Protein AF-A0A397SI50-F1 (afdb_monomer)

Solvent-accessible surface area (backbone atoms only — not comparable to full-atom values): 7497 Å² total; per-residue (Å²): 132,82,80,72,76,71,77,53,70,64,64,63,45,50,71,42,49,53,59,37,52,50,27,50,50,52,45,50,54,47,62,74,72,50,62,75,74,54,70,75,46,88,71,49,89,64,58,69,67,50,49,50,27,61,54,50,39,34,55,36,51,42,56,61,57,60,76,48,81,67,85,43,73,67,57,48,50,53,47,52,50,31,51,51,52,47,58,42,48,64,63,66,47,58,88,76,60,58,69,67,62,52,52,54,50,52,52,48,37,60,57,52,45,50,50,51,54,50,52,47,67,78,55,37,74,87,85,107

pLDDT: mean 86.87, std 14.13, range [35.97, 97.06]

Nearest PDB structures (foldseek):
  2huj-assembly1_A  TM=2.949E-01  e=3.094E+00  Listeria innocua

Structure (mmCIF, N/CA/C/O backbone):
data_AF-A0A397SI50-F1
#
_entry.id   AF-A0A397SI50-F1
#
loop_
_atom_site.group_PDB
_atom_site.id
_atom_site.type_symbol
_atom_site.label_atom_id
_atom_site.label_alt_id
_atom_site.label_comp_id
_atom_site.label_asym_id
_atom_site.label_entity_id
_atom_site.label_seq_id
_atom_site.pdbx_PDB_ins_code
_atom_site.Cartn_x
_atom_site.Cartn_y
_atom_site.Cartn_z
_atom_site.occupancy
_atom_site.B_iso_or_equiv
_atom_site.auth_seq_id
_atom_site.auth_comp_id
_atom_site.auth_asym_id
_atom_site.auth_atom_id
_atom_site.pdbx_PDB_model_num
ATOM 1 N N . MET A 1 1 ? -26.753 27.474 18.196 1.00 35.97 1 MET A N 1
ATOM 2 C CA . MET A 1 1 ? -25.624 26.584 17.843 1.00 35.97 1 MET A CA 1
ATOM 3 C C . MET A 1 1 ? -26.020 25.803 16.604 1.00 35.97 1 MET A C 1
ATOM 5 O O . MET A 1 1 ? -26.981 25.051 16.677 1.00 35.97 1 MET A O 1
ATOM 9 N N . SER A 1 2 ? -25.380 26.041 15.455 1.00 36.41 2 SER A N 1
ATOM 10 C CA . SER A 1 2 ? -25.684 25.277 14.241 1.00 36.41 2 SER A CA 1
ATOM 11 C C . SER A 1 2 ? -25.198 23.842 14.420 1.00 36.41 2 SER A C 1
ATOM 13 O O . SER A 1 2 ? -24.013 23.626 14.679 1.00 36.41 2 SER A O 1
ATOM 15 N N . PHE A 1 3 ? -26.092 22.870 14.257 1.00 43.50 3 PHE A N 1
ATOM 16 C CA . PHE A 1 3 ? -25.703 21.486 14.025 1.00 43.50 3 PHE A CA 1
ATOM 17 C C . PHE A 1 3 ? -24.918 21.448 12.713 1.00 43.50 3 PHE A C 1
ATOM 19 O O . PHE A 1 3 ? -25.501 21.409 11.633 1.00 43.50 3 PHE A O 1
ATOM 26 N N . ALA A 1 4 ? -23.590 21.529 12.796 1.00 45.69 4 ALA A N 1
ATOM 27 C CA . ALA A 1 4 ? -22.737 21.197 11.671 1.00 45.69 4 ALA A CA 1
ATOM 28 C C . ALA A 1 4 ? -23.063 19.744 11.313 1.00 45.69 4 ALA A C 1
ATOM 30 O O . ALA A 1 4 ? -22.803 18.836 12.105 1.00 45.69 4 ALA A O 1
ATOM 31 N N . SER A 1 5 ? -23.715 19.544 10.168 1.00 48.25 5 SER A N 1
ATOM 32 C CA . SER A 1 5 ? -24.061 18.233 9.638 1.00 48.25 5 SER A CA 1
ATOM 33 C C . SER A 1 5 ? -22.797 17.382 9.629 1.00 48.25 5 SER A C 1
ATOM 35 O O . SER A 1 5 ? -21.870 17.660 8.863 1.00 48.25 5 SER A O 1
ATOM 37 N N . GLN A 1 6 ? -22.723 16.383 10.512 1.00 51.94 6 GLN A N 1
ATOM 38 C CA . GLN A 1 6 ? -21.657 15.393 10.461 1.00 51.94 6 GLN A CA 1
ATOM 39 C C . GLN A 1 6 ? -21.632 14.846 9.029 1.00 51.94 6 GLN A C 1
ATOM 41 O O . GLN A 1 6 ? -22.667 14.360 8.565 1.00 51.94 6 GLN A O 1
ATOM 46 N N . PRO A 1 7 ? -20.501 14.943 8.302 1.00 52.31 7 PRO A N 1
ATOM 47 C CA . PRO A 1 7 ? -20.394 14.317 6.996 1.00 52.31 7 PRO A CA 1
ATOM 48 C C . PRO A 1 7 ? -20.745 12.849 7.195 1.00 52.31 7 PRO A C 1
ATOM 50 O O . PRO A 1 7 ? -20.142 12.196 8.056 1.00 52.31 7 PRO A O 1
ATOM 53 N N . SER A 1 8 ? -21.750 12.359 6.468 1.00 57.09 8 SER A N 1
ATOM 54 C CA . SER A 1 8 ? -22.195 10.983 6.629 1.00 57.09 8 SER A CA 1
ATOM 55 C C . SER A 1 8 ? -20.983 10.069 6.452 1.00 57.09 8 SER A C 1
ATOM 57 O O . SER A 1 8 ? -20.171 10.252 5.546 1.00 57.09 8 SER A O 1
ATOM 59 N N . ILE A 1 9 ? -20.821 9.085 7.336 1.00 56.72 9 ILE A N 1
ATOM 60 C CA . ILE A 1 9 ? -19.731 8.093 7.271 1.00 56.72 9 ILE A CA 1
ATOM 61 C C . ILE A 1 9 ? -19.608 7.507 5.845 1.00 56.72 9 ILE A C 1
ATOM 63 O O . ILE A 1 9 ? -18.512 7.219 5.371 1.00 56.72 9 ILE A O 1
ATOM 67 N N . PHE A 1 10 ? -20.731 7.458 5.122 1.00 52.12 10 PHE A N 1
ATOM 68 C CA . PHE A 1 10 ? -20.846 7.131 3.704 1.00 52.12 10 PHE A CA 1
ATOM 69 C C . PHE A 1 10 ? -20.009 8.001 2.751 1.00 52.12 10 PHE A C 1
ATOM 71 O O . PHE A 1 10 ? -19.303 7.454 1.906 1.00 52.12 10 PHE A O 1
ATOM 78 N N . THR A 1 11 ? -20.033 9.334 2.866 1.00 58.41 11 THR A N 1
ATOM 79 C CA . THR A 1 11 ? -19.253 10.205 1.961 1.00 58.41 11 THR A CA 1
ATOM 80 C C . THR A 1 11 ? -17.750 10.070 2.203 1.00 58.41 11 THR A C 1
ATOM 82 O O . THR A 1 11 ? -16.979 10.015 1.246 1.00 58.41 11 THR A O 1
ATOM 85 N N . LYS A 1 12 ? -17.325 9.923 3.466 1.00 60.00 12 LYS A N 1
ATOM 86 C CA . LYS A 1 12 ? -15.919 9.642 3.814 1.00 60.00 12 LYS A CA 1
ATOM 87 C C . LYS A 1 12 ? -15.461 8.268 3.319 1.00 60.00 12 LYS A C 1
ATOM 89 O O . LYS A 1 12 ? -14.331 8.140 2.855 1.00 60.00 12 LYS A O 1
ATOM 94 N N . SER A 1 13 ? -16.342 7.269 3.378 1.00 63.06 13 SER A N 1
ATOM 95 C CA . SER A 1 13 ? -16.062 5.919 2.886 1.00 63.06 13 SER A CA 1
ATOM 96 C C . SER A 1 13 ? -15.839 5.892 1.377 1.00 63.06 13 SER A C 1
ATOM 98 O O . SER A 1 13 ? -14.842 5.339 0.923 1.00 63.06 13 SER A O 1
ATOM 100 N N . ASN A 1 14 ? -16.690 6.567 0.597 1.00 73.81 14 ASN A N 1
ATOM 101 C CA . ASN A 1 14 ? -16.574 6.585 -0.866 1.00 73.81 14 ASN A CA 1
ATOM 102 C C . ASN A 1 14 ? -15.251 7.198 -1.351 1.00 73.81 14 ASN A C 1
ATOM 104 O O . ASN A 1 14 ? -14.655 6.686 -2.299 1.00 73.81 14 ASN A O 1
ATOM 108 N N . LEU A 1 15 ? -14.751 8.235 -0.668 1.00 84.25 15 LEU A N 1
ATOM 109 C CA . LEU A 1 15 ? -13.473 8.878 -0.999 1.00 84.25 15 LEU A CA 1
ATOM 110 C C . LEU A 1 15 ? -12.260 7.953 -0.849 1.00 84.25 15 LEU A C 1
ATOM 112 O O . LEU A 1 15 ? -11.248 8.190 -1.497 1.00 84.25 15 LEU A O 1
ATOM 116 N N . VAL A 1 16 ? -12.347 6.913 -0.017 1.00 88.38 16 VAL A N 1
ATOM 117 C CA . VAL A 1 16 ? -11.267 5.931 0.187 1.00 88.38 16 VAL A CA 1
ATOM 118 C C . VAL A 1 16 ? -11.543 4.648 -0.593 1.00 88.38 16 VAL A C 1
ATOM 120 O O . VAL A 1 16 ? -10.633 4.054 -1.165 1.00 88.38 16 VAL A O 1
ATOM 123 N N . TYR A 1 17 ? -12.808 4.243 -0.668 1.00 88.62 17 TYR A N 1
ATOM 124 C CA . TYR A 1 17 ? -13.238 3.020 -1.329 1.00 88.62 17 TYR A CA 1
ATOM 125 C C . TYR A 1 17 ? -13.003 3.055 -2.841 1.00 88.62 17 TYR A C 1
ATOM 127 O O . TYR A 1 17 ? -12.515 2.077 -3.405 1.00 88.62 17 TYR A O 1
ATOM 135 N N . ILE A 1 18 ? -13.302 4.183 -3.497 1.00 91.00 18 ILE A N 1
ATOM 136 C CA . ILE A 1 18 ? -13.078 4.356 -4.938 1.00 91.00 18 ILE A CA 1
ATOM 137 C C . ILE A 1 18 ? -11.587 4.215 -5.288 1.00 91.00 18 ILE A C 1
ATOM 139 O O . ILE A 1 18 ? -11.261 3.319 -6.070 1.00 91.00 18 ILE A O 1
ATOM 143 N N . PRO A 1 19 ? -10.657 5.011 -4.717 1.00 93.75 19 PRO A N 1
ATOM 144 C CA . PRO A 1 19 ? -9.243 4.868 -5.049 1.00 93.75 19 PRO A CA 1
ATOM 145 C C . PRO A 1 19 ? -8.687 3.500 -4.654 1.00 93.75 19 PRO A C 1
ATOM 147 O O . PRO A 1 19 ? -7.888 2.952 -5.404 1.00 93.75 19 PRO A O 1
ATOM 150 N N . LEU A 1 20 ? -9.144 2.902 -3.547 1.00 94.81 20 LEU A N 1
ATOM 151 C CA . LEU A 1 20 ? -8.729 1.551 -3.162 1.00 94.81 20 LEU A CA 1
ATOM 152 C C . LEU A 1 20 ? -9.156 0.501 -4.197 1.00 94.81 20 LEU A C 1
ATOM 154 O O . LEU A 1 20 ? -8.371 -0.366 -4.573 1.00 94.81 20 LEU A O 1
ATOM 158 N N . SER A 1 21 ? -10.395 0.583 -4.679 1.00 94.44 21 SER A N 1
ATOM 159 C CA . SER A 1 21 ? -10.908 -0.335 -5.701 1.00 94.44 21 SER A CA 1
ATOM 160 C C . SER A 1 21 ? -10.126 -0.193 -7.006 1.00 94.44 21 SER A C 1
ATOM 162 O O . SER A 1 21 ? -9.796 -1.194 -7.644 1.00 94.44 21 SER A O 1
ATOM 164 N N . ILE A 1 22 ? -9.767 1.041 -7.371 1.00 94.69 22 ILE A N 1
ATOM 165 C CA . ILE A 1 22 ? -8.928 1.329 -8.538 1.00 94.69 22 ILE A CA 1
ATOM 166 C C . ILE A 1 22 ? -7.535 0.713 -8.363 1.00 94.69 22 ILE A C 1
ATOM 168 O O . ILE A 1 22 ? -7.076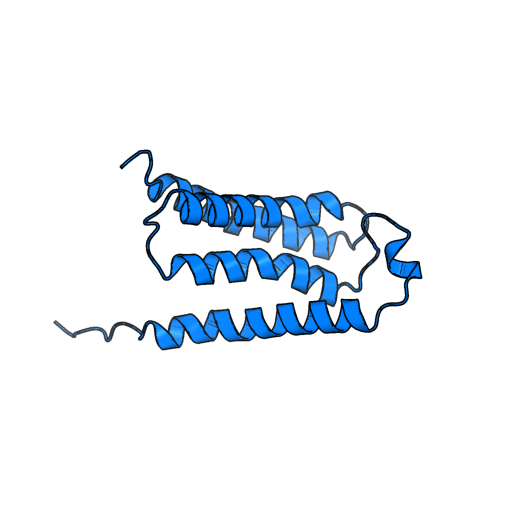 0.015 -9.268 1.00 94.69 22 ILE A O 1
ATOM 172 N N . THR A 1 23 ? -6.866 0.912 -7.218 1.00 96.50 23 THR A N 1
ATOM 173 C CA . THR A 1 23 ? -5.517 0.359 -7.012 1.00 96.50 23 THR A CA 1
ATOM 174 C C . THR A 1 23 ? -5.525 -1.165 -7.010 1.00 96.50 23 THR A C 1
ATOM 176 O O . THR A 1 23 ? -4.667 -1.764 -7.654 1.00 96.50 23 THR A O 1
ATOM 179 N N . ILE A 1 24 ? -6.511 -1.802 -6.368 1.00 95.56 24 ILE A N 1
ATOM 180 C CA . ILE A 1 24 ? -6.663 -3.265 -6.371 1.00 95.56 24 ILE A CA 1
ATOM 181 C C . ILE A 1 24 ? -6.900 -3.782 -7.792 1.00 95.56 24 ILE A C 1
ATOM 183 O O . ILE A 1 24 ? -6.201 -4.693 -8.231 1.00 95.56 24 ILE A O 1
ATOM 187 N N . THR A 1 25 ? -7.838 -3.186 -8.531 1.00 96.88 25 THR A N 1
ATOM 188 C CA . THR A 1 25 ? -8.152 -3.601 -9.909 1.00 96.88 25 THR A CA 1
ATOM 189 C C . THR A 1 25 ? -6.928 -3.477 -10.806 1.00 96.88 25 THR A C 1
ATOM 191 O O . THR A 1 25 ? -6.620 -4.387 -11.570 1.00 96.88 25 THR A O 1
ATOM 194 N N . HIS A 1 26 ? -6.184 -2.379 -10.680 1.00 96.06 26 HIS A N 1
ATOM 195 C CA . HIS A 1 26 ? -4.981 -2.149 -11.465 1.00 96.06 26 HIS A CA 1
ATOM 196 C C . HIS A 1 26 ? -3.873 -3.170 -11.151 1.00 96.06 26 HIS A C 1
ATOM 198 O O . HIS A 1 26 ? -3.245 -3.693 -12.072 1.00 96.06 26 HIS A O 1
ATOM 204 N N . ILE A 1 27 ? -3.674 -3.513 -9.872 1.00 96.38 27 ILE A N 1
ATOM 205 C CA . ILE A 1 27 ? -2.724 -4.556 -9.452 1.00 96.38 27 ILE A CA 1
ATOM 206 C C . ILE A 1 27 ? -3.147 -5.927 -9.989 1.00 96.38 27 ILE A C 1
ATOM 208 O O . ILE A 1 27 ? -2.323 -6.629 -10.569 1.00 96.38 27 ILE A O 1
ATOM 212 N N . LEU A 1 28 ? -4.417 -6.309 -9.830 1.00 96.81 28 LEU A N 1
ATOM 213 C CA . LEU A 1 28 ? -4.927 -7.602 -10.298 1.00 96.81 28 LEU A CA 1
ATOM 214 C C . LEU A 1 28 ? -4.834 -7.730 -11.818 1.00 96.81 28 LEU A C 1
ATOM 216 O O . LEU A 1 28 ? -4.351 -8.743 -12.316 1.00 96.81 28 LEU A O 1
ATOM 220 N N . ASN A 1 29 ? -5.226 -6.685 -12.549 1.00 96.62 29 ASN A N 1
ATOM 221 C CA . ASN A 1 29 ? -5.106 -6.645 -14.001 1.00 96.62 29 ASN A CA 1
ATOM 222 C C . ASN A 1 29 ? -3.649 -6.816 -14.449 1.00 96.62 29 ASN A C 1
ATOM 224 O O . ASN A 1 29 ? -3.380 -7.528 -15.413 1.00 96.62 29 ASN A O 1
ATOM 228 N N . PHE A 1 30 ? -2.700 -6.202 -13.738 1.00 95.31 30 PHE A N 1
ATOM 229 C CA . PHE A 1 30 ? -1.286 -6.427 -14.005 1.00 95.31 30 PHE A CA 1
ATOM 230 C C . PHE A 1 30 ? -0.883 -7.878 -13.725 1.00 95.31 30 PHE A C 1
ATOM 232 O O . PHE A 1 30 ? -0.272 -8.495 -14.588 1.00 95.31 30 PHE A O 1
ATOM 239 N N . ILE A 1 31 ? -1.242 -8.446 -12.570 1.00 93.44 31 ILE A N 1
ATOM 240 C CA . ILE A 1 31 ? -0.875 -9.824 -12.204 1.00 93.44 31 ILE A CA 1
ATOM 241 C C . ILE A 1 31 ? -1.378 -10.834 -13.243 1.00 93.44 31 ILE A C 1
ATOM 243 O O . ILE A 1 31 ? -0.608 -11.689 -13.668 1.00 93.44 31 ILE A O 1
ATOM 247 N N . VAL A 1 32 ? -2.635 -10.710 -13.677 1.00 94.94 32 VAL A N 1
ATOM 248 C CA . VAL A 1 32 ? -3.268 -11.637 -14.632 1.00 94.94 32 VAL A CA 1
ATOM 249 C C . VAL A 1 32 ? -2.631 -11.559 -16.019 1.00 94.94 32 VAL A C 1
ATOM 251 O O . VAL A 1 32 ? -2.449 -12.586 -16.666 1.00 94.94 32 VAL A O 1
ATOM 254 N N . ASN A 1 33 ? -2.278 -10.357 -16.476 1.00 95.00 33 ASN A N 1
ATOM 255 C CA . ASN A 1 33 ? -1.773 -10.147 -17.835 1.00 95.00 33 ASN A CA 1
ATOM 256 C C . ASN A 1 33 ? -0.239 -10.143 -17.933 1.00 95.00 33 ASN A C 1
ATOM 258 O O . ASN A 1 33 ? 0.308 -9.981 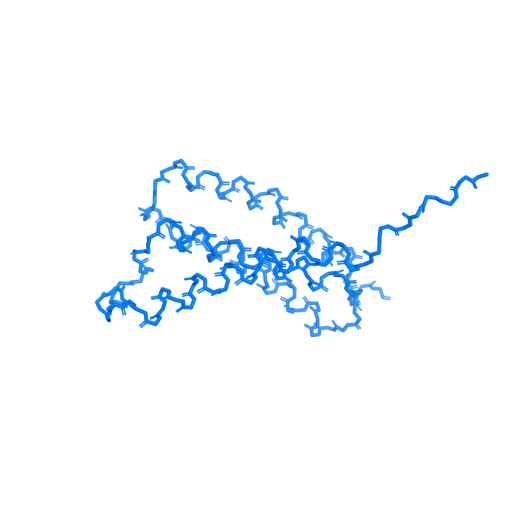-19.024 1.00 95.00 33 ASN A O 1
ATOM 262 N N . SER A 1 34 ? 0.474 -10.278 -16.812 1.00 91.25 34 SER A N 1
ATOM 263 C CA . SER A 1 34 ? 1.936 -10.226 -16.805 1.00 91.25 34 SER A CA 1
ATOM 264 C C . SER A 1 34 ? 2.554 -11.559 -17.222 1.00 91.25 34 SER A C 1
ATOM 266 O O . SER A 1 34 ? 2.191 -12.596 -16.665 1.00 91.25 34 SER A O 1
ATOM 268 N N . PRO A 1 35 ? 3.548 -11.559 -18.130 1.00 92.44 35 PRO A N 1
ATOM 269 C CA . PRO A 1 35 ? 4.289 -12.769 -18.452 1.00 92.44 35 PRO A CA 1
ATOM 270 C C . PRO A 1 35 ? 5.086 -13.272 -17.242 1.00 92.44 35 PRO A C 1
ATOM 272 O O . PRO A 1 35 ? 5.551 -12.489 -16.408 1.00 92.44 35 PRO A O 1
ATOM 275 N N . LEU A 1 36 ? 5.311 -14.591 -17.186 1.00 89.56 36 LEU A N 1
ATOM 276 C CA . LEU A 1 36 ? 6.023 -15.239 -16.077 1.00 89.56 36 LEU A CA 1
ATOM 277 C C . LEU A 1 36 ? 7.447 -14.690 -15.866 1.00 89.56 36 LEU A C 1
ATOM 279 O O . LEU A 1 36 ? 7.956 -14.702 -14.748 1.00 89.56 36 LEU A O 1
ATOM 283 N N . SER A 1 37 ? 8.078 -14.186 -16.931 1.00 89.75 37 SER A N 1
ATOM 284 C CA . SER A 1 37 ? 9.439 -13.638 -16.917 1.00 89.75 37 SER A CA 1
ATOM 285 C C . SER A 1 37 ? 9.612 -12.452 -15.966 1.00 89.75 37 SER A C 1
ATOM 287 O O . SER A 1 37 ? 10.677 -12.304 -15.375 1.00 89.75 37 SER A O 1
ATOM 289 N N . ILE A 1 38 ? 8.568 -11.642 -15.748 1.00 87.25 38 ILE A N 1
ATOM 290 C CA . ILE A 1 38 ? 8.624 -10.500 -14.817 1.00 87.25 38 ILE A CA 1
ATOM 291 C C . ILE A 1 38 ? 8.881 -10.968 -13.379 1.00 87.25 38 ILE A C 1
ATOM 293 O O . ILE A 1 38 ? 9.521 -10.259 -12.606 1.00 87.25 38 ILE A O 1
ATOM 297 N N . TRP A 1 39 ? 8.417 -12.167 -13.027 1.00 88.56 39 TRP A N 1
ATOM 298 C CA . TRP A 1 39 ? 8.495 -12.722 -11.676 1.00 88.56 39 TRP A CA 1
ATOM 299 C C . TRP A 1 39 ? 9.801 -13.475 -11.393 1.00 88.56 39 TRP A C 1
ATOM 301 O O . TRP A 1 39 ? 9.968 -14.006 -10.298 1.00 88.56 39 TRP A O 1
ATOM 311 N N . GLN A 1 40 ? 10.727 -13.531 -12.357 1.00 89.50 40 GLN A N 1
ATOM 312 C CA . GLN A 1 40 ? 12.017 -14.215 -12.200 1.00 89.50 40 GLN A CA 1
ATOM 313 C C . GLN A 1 40 ? 13.027 -13.409 -11.370 1.00 89.50 40 GLN A C 1
ATOM 315 O O . GLN A 1 40 ? 13.960 -13.981 -10.813 1.00 89.50 40 GLN A O 1
ATOM 320 N N . GLU A 1 41 ? 12.840 -12.092 -11.253 1.00 86.94 41 GLU A N 1
ATOM 321 C CA . GLU A 1 41 ? 13.653 -11.227 -10.397 1.00 86.94 41 GLU A CA 1
ATOM 322 C C . GLU A 1 41 ? 12.894 -10.827 -9.128 1.00 86.94 41 GLU A C 1
ATOM 324 O O . GLU A 1 41 ? 11.695 -10.546 -9.169 1.00 86.94 41 GLU A O 1
ATOM 329 N N . PHE A 1 42 ? 13.610 -10.714 -8.003 1.00 83.81 42 PHE A N 1
ATOM 330 C CA . PHE A 1 42 ? 13.051 -10.193 -6.757 1.00 83.81 42 PHE A CA 1
ATOM 331 C C . PHE A 1 42 ? 13.795 -8.934 -6.261 1.00 83.81 42 PHE A C 1
ATOM 333 O O . PHE A 1 42 ? 15.023 -8.950 -6.151 1.00 83.81 42 PHE A O 1
ATOM 340 N N . PRO A 1 43 ? 13.078 -7.841 -5.932 1.00 86.31 43 PRO A N 1
ATOM 341 C CA . PRO A 1 43 ? 11.690 -7.593 -6.322 1.00 86.31 43 PRO A CA 1
ATOM 342 C C . PRO A 1 43 ? 11.572 -7.423 -7.853 1.00 86.31 43 PRO A C 1
ATOM 344 O O . PRO A 1 43 ? 12.522 -6.945 -8.485 1.00 86.31 43 PRO A O 1
ATOM 347 N N . PRO A 1 44 ? 10.417 -7.765 -8.449 1.00 89.31 44 PRO A N 1
ATOM 348 C CA . PRO A 1 44 ? 10.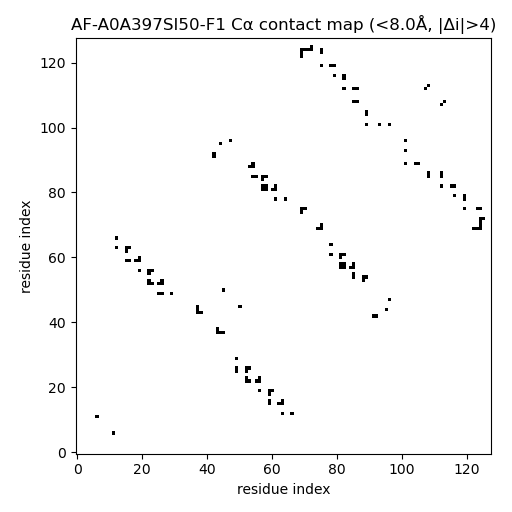207 -7.642 -9.888 1.00 89.31 44 PRO A CA 1
ATOM 349 C C . PRO A 1 44 ? 10.264 -6.175 -10.326 1.00 89.31 44 PRO A C 1
ATOM 351 O O . PRO A 1 44 ? 9.840 -5.275 -9.598 1.00 89.31 44 PRO A O 1
ATOM 354 N N . LYS A 1 45 ? 10.757 -5.897 -11.534 1.00 88.56 45 LYS A N 1
ATOM 355 C CA . LYS A 1 45 ? 10.731 -4.536 -12.090 1.00 88.56 45 LYS A CA 1
ATOM 356 C C . LYS A 1 45 ? 9.339 -4.235 -12.649 1.00 88.56 45 LYS A C 1
ATOM 358 O O . LYS A 1 45 ? 9.032 -4.568 -13.790 1.00 88.56 45 LYS A O 1
ATOM 363 N N . LEU A 1 46 ? 8.495 -3.612 -11.832 1.00 91.81 46 LEU A N 1
ATOM 364 C CA . LEU A 1 46 ? 7.113 -3.297 -12.190 1.00 91.81 46 LEU A CA 1
ATOM 365 C C . LEU A 1 46 ? 7.020 -1.965 -12.952 1.00 91.81 46 LEU A C 1
ATOM 367 O O . LEU A 1 46 ? 7.869 -1.085 -12.775 1.00 91.81 46 LEU A O 1
ATOM 371 N N . PRO A 1 47 ? 5.961 -1.751 -13.750 1.00 93.31 47 PRO A N 1
ATOM 372 C CA . PRO A 1 47 ? 5.603 -0.418 -14.215 1.00 93.31 47 PRO A CA 1
ATOM 373 C C . PRO A 1 47 ? 5.415 0.540 -13.031 1.00 93.31 47 PRO A C 1
ATOM 375 O O . PRO A 1 47 ? 4.855 0.169 -11.996 1.00 93.31 47 PRO A O 1
ATOM 378 N N . SER A 1 48 ? 5.845 1.794 -13.179 1.00 93.31 48 SER A N 1
ATOM 379 C CA . SER A 1 48 ? 5.805 2.796 -12.100 1.00 93.31 48 SER A CA 1
ATOM 380 C C . SER A 1 48 ? 4.391 3.034 -11.555 1.00 93.31 48 SER A C 1
ATOM 382 O O . SER A 1 48 ? 4.221 3.259 -10.357 1.00 93.31 48 SER A O 1
ATOM 384 N N . THR A 1 49 ? 3.366 2.928 -12.402 1.00 94.25 49 THR A N 1
ATOM 385 C CA . THR A 1 49 ? 1.949 3.051 -12.028 1.00 94.25 49 THR A CA 1
ATOM 386 C C . THR A 1 49 ? 1.479 1.879 -11.165 1.00 94.25 49 THR A C 1
ATOM 388 O O . THR A 1 49 ? 0.768 2.078 -10.178 1.00 94.25 49 THR A O 1
ATOM 391 N N . VAL A 1 50 ? 1.903 0.655 -11.492 1.00 95.25 50 VAL A N 1
ATOM 392 C CA . VAL A 1 50 ? 1.607 -0.559 -10.715 1.00 95.25 50 VAL A CA 1
ATOM 393 C C . VAL A 1 50 ? 2.323 -0.489 -9.374 1.00 95.25 50 VAL A C 1
ATOM 395 O O . VAL A 1 50 ? 1.699 -0.685 -8.335 1.00 95.25 50 VAL A O 1
ATOM 398 N N . TYR A 1 51 ? 3.599 -0.100 -9.375 1.00 94.62 51 TYR A N 1
ATOM 399 C CA . TYR A 1 51 ? 4.358 0.130 -8.150 1.00 94.62 51 TYR A CA 1
ATOM 400 C C . TYR A 1 51 ? 3.697 1.174 -7.241 1.00 94.62 51 TYR A C 1
ATOM 402 O O . TYR A 1 51 ? 3.528 0.936 -6.047 1.00 94.62 51 TYR A O 1
ATOM 410 N N . SER A 1 52 ? 3.242 2.291 -7.813 1.00 95.06 52 SER A N 1
ATOM 411 C CA . SER A 1 52 ? 2.491 3.315 -7.079 1.00 95.06 52 SER A CA 1
ATOM 412 C C . SER A 1 52 ? 1.193 2.758 -6.497 1.00 95.06 52 SER A C 1
ATOM 414 O O . SER A 1 52 ? 0.866 3.025 -5.346 1.00 95.06 52 SER A O 1
ATOM 416 N N . SER A 1 53 ? 0.477 1.923 -7.253 1.00 96.56 53 SER A N 1
ATOM 417 C CA . SER A 1 53 ? -0.755 1.278 -6.783 1.00 96.56 53 SER A CA 1
ATOM 418 C C . SER A 1 53 ? -0.487 0.341 -5.602 1.00 96.56 53 SER A C 1
ATOM 420 O O . SER A 1 53 ? -1.215 0.379 -4.609 1.00 96.56 53 SER A O 1
ATOM 422 N N . ILE A 1 54 ? 0.587 -0.454 -5.667 1.00 95.50 54 ILE A N 1
ATOM 423 C CA . ILE A 1 54 ? 1.029 -1.325 -4.567 1.00 95.50 54 ILE A CA 1
ATOM 424 C C . ILE A 1 54 ? 1.390 -0.487 -3.342 1.00 95.50 54 ILE A C 1
ATOM 426 O O . ILE A 1 54 ? 0.981 -0.826 -2.238 1.00 95.50 54 ILE A O 1
ATOM 430 N N . PHE A 1 55 ? 2.095 0.630 -3.530 1.00 95.50 55 PHE A N 1
ATOM 431 C CA . PHE A 1 55 ? 2.466 1.540 -2.449 1.00 95.50 55 PHE A CA 1
ATOM 432 C C . PHE A 1 55 ? 1.253 2.186 -1.758 1.00 95.50 55 PHE A C 1
ATOM 434 O O . PHE A 1 55 ? 1.203 2.237 -0.529 1.00 95.50 55 PHE A O 1
ATOM 441 N N . PHE A 1 56 ? 0.252 2.644 -2.516 1.00 96.00 56 PHE A N 1
ATOM 442 C CA . PHE A 1 56 ? -0.928 3.310 -1.950 1.00 96.00 56 PHE A CA 1
ATOM 443 C C . PHE A 1 56 ? -1.979 2.348 -1.374 1.00 96.00 56 PHE A C 1
ATOM 445 O O . PHE A 1 56 ? -2.792 2.750 -0.544 1.00 96.00 56 PHE A O 1
ATOM 452 N N . THR A 1 57 ? -1.978 1.072 -1.760 1.00 96.56 57 THR A N 1
ATOM 453 C CA . THR A 1 57 ? -3.007 0.122 -1.301 1.00 96.56 57 THR A CA 1
ATOM 454 C C . THR A 1 57 ? -3.001 -0.092 0.226 1.00 96.56 57 THR A C 1
ATOM 456 O O . THR A 1 57 ? -4.066 0.035 0.833 1.00 96.56 57 THR A O 1
ATOM 459 N N . PRO A 1 58 ? -1.857 -0.340 0.901 1.00 96.06 58 PRO A N 1
ATOM 460 C CA . PRO A 1 58 ? -1.822 -0.525 2.353 1.00 96.06 58 PRO A CA 1
ATOM 461 C C . PRO A 1 58 ? -2.315 0.686 3.148 1.00 96.06 58 PRO A C 1
ATOM 463 O O . PRO A 1 58 ? -3.029 0.513 4.134 1.00 96.06 58 PRO A O 1
ATOM 466 N N . ILE A 1 59 ? -1.976 1.908 2.721 1.00 95.38 59 ILE A N 1
ATOM 467 C CA . ILE A 1 59 ? -2.434 3.131 3.395 1.00 95.38 59 ILE A CA 1
ATOM 468 C C . ILE A 1 59 ? -3.943 3.334 3.212 1.00 95.38 59 ILE A C 1
ATOM 470 O O . ILE A 1 59 ? -4.632 3.656 4.178 1.00 95.38 59 ILE A O 1
ATOM 474 N N . LEU A 1 60 ? -4.485 3.077 2.018 1.00 95.56 60 LEU A N 1
ATOM 475 C CA . LEU A 1 60 ? -5.927 3.152 1.770 1.00 95.56 60 LEU A CA 1
ATOM 476 C C . LEU A 1 60 ? -6.698 2.103 2.585 1.00 95.56 60 LEU A C 1
ATOM 478 O O . LEU A 1 60 ? -7.713 2.431 3.200 1.00 95.56 60 LEU A O 1
ATOM 482 N N . LEU A 1 61 ? -6.188 0.868 2.660 1.00 95.31 61 LEU A N 1
ATOM 483 C CA . LEU A 1 61 ? -6.748 -0.184 3.516 1.00 95.31 61 LEU A CA 1
ATOM 484 C C . LEU A 1 61 ? -6.707 0.199 4.992 1.00 95.31 61 LEU A C 1
ATOM 486 O O . LEU A 1 61 ? -7.687 -0.007 5.704 1.00 95.31 61 LEU A O 1
ATOM 490 N N . PHE A 1 62 ? -5.596 0.774 5.451 1.00 95.12 62 PHE A N 1
ATOM 491 C CA . PHE A 1 62 ? -5.474 1.234 6.827 1.00 95.12 62 PHE A CA 1
ATOM 492 C C . PHE A 1 62 ? -6.549 2.274 7.140 1.00 95.12 62 PHE A C 1
ATOM 494 O O . PHE A 1 62 ? -7.303 2.095 8.091 1.00 95.12 62 PHE A O 1
ATOM 501 N N . ILE A 1 63 ? -6.686 3.312 6.306 1.00 92.56 63 ILE A N 1
ATOM 502 C CA . ILE A 1 63 ? -7.701 4.356 6.502 1.00 92.56 63 ILE A CA 1
ATOM 503 C C . ILE A 1 63 ? -9.105 3.739 6.536 1.00 92.56 63 ILE A C 1
ATOM 505 O O . ILE A 1 63 ? -9.870 4.021 7.459 1.00 92.56 63 ILE A O 1
ATOM 509 N N . LEU A 1 64 ? -9.425 2.853 5.588 1.00 92.38 64 LEU A N 1
ATOM 510 C CA . LEU A 1 64 ? -10.725 2.184 5.528 1.00 92.38 64 LEU A CA 1
ATOM 511 C C . LEU A 1 64 ? -11.041 1.414 6.821 1.00 92.38 64 LEU A C 1
ATOM 513 O O . LEU A 1 64 ? -12.151 1.504 7.344 1.00 92.38 64 LEU A O 1
ATOM 517 N N . LEU A 1 65 ? -10.064 0.681 7.358 1.00 91.44 65 LEU A N 1
ATOM 518 C CA . LEU A 1 65 ? -10.230 -0.096 8.586 1.00 91.44 65 LEU A CA 1
ATOM 519 C C . LEU A 1 65 ? -10.344 0.793 9.836 1.00 91.44 65 LEU A C 1
ATOM 521 O O . LEU A 1 65 ? -11.069 0.441 10.765 1.00 91.44 65 LEU A O 1
ATOM 525 N N . THR A 1 66 ? -9.734 1.983 9.835 1.00 91.19 66 THR A N 1
ATOM 526 C CA . THR A 1 66 ? -9.866 2.950 10.943 1.00 91.19 66 THR A CA 1
ATOM 527 C C . THR A 1 66 ? -11.222 3.652 11.031 1.00 91.19 66 THR A C 1
ATOM 529 O O . THR A 1 66 ? -11.490 4.319 12.030 1.00 91.19 66 THR A O 1
ATOM 532 N N . PHE A 1 67 ? -12.121 3.491 10.050 1.00 87.31 67 PHE A N 1
ATOM 533 C CA . PHE A 1 67 ? -13.496 3.997 10.185 1.00 87.31 67 PHE A CA 1
ATOM 534 C C . PHE A 1 67 ? -14.284 3.300 11.293 1.00 87.31 67 PHE A C 1
ATOM 536 O O . PHE A 1 67 ? -15.258 3.860 11.796 1.00 87.31 67 PHE A O 1
ATOM 543 N N . LYS A 1 68 ? -13.867 2.093 11.687 1.00 84.62 68 LYS A N 1
ATOM 544 C CA . LYS A 1 68 ? -14.375 1.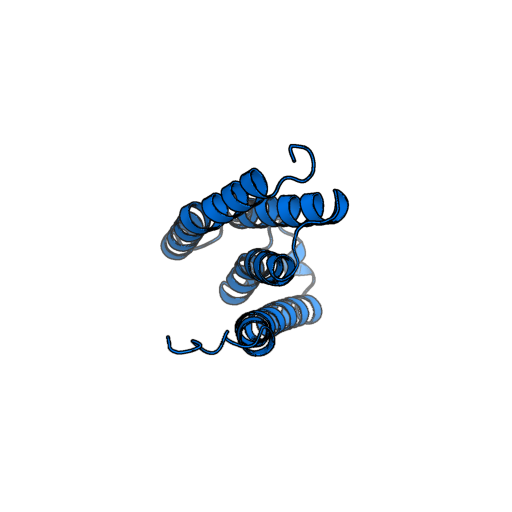417 12.878 1.00 84.62 68 LYS A CA 1
ATOM 545 C C . LYS A 1 68 ? -13.341 1.529 14.003 1.00 84.62 68 LYS A C 1
ATOM 547 O O . LYS A 1 68 ? -12.1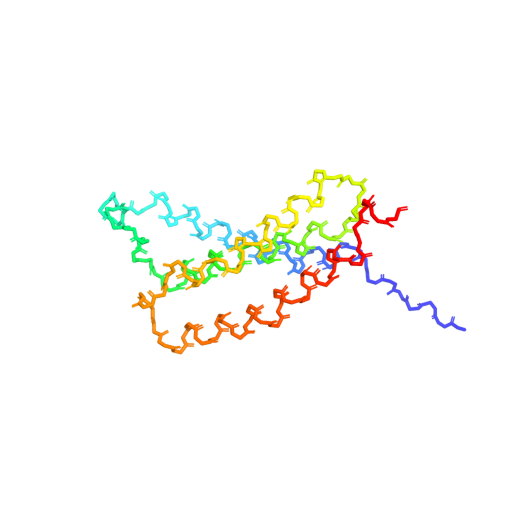48 1.370 13.741 1.00 84.62 68 LYS A O 1
ATOM 552 N N . PRO A 1 69 ? -13.768 1.756 15.256 1.00 84.06 69 PRO A N 1
ATOM 553 C CA . PRO A 1 69 ? -12.845 1.799 16.383 1.00 84.06 69 PRO A CA 1
ATOM 554 C C . PRO A 1 69 ? -12.123 0.455 16.565 1.00 84.06 69 PRO A C 1
ATOM 556 O O . PRO A 1 69 ? -12.643 -0.616 16.230 1.00 84.06 69 PRO A O 1
ATOM 559 N N . ILE A 1 70 ? -10.911 0.503 17.118 1.00 87.19 70 ILE A N 1
ATOM 560 C CA . ILE A 1 70 ? -10.132 -0.700 17.417 1.00 87.19 70 ILE A CA 1
ATOM 561 C C . ILE A 1 70 ? -10.747 -1.391 18.636 1.00 87.19 70 ILE A C 1
ATOM 563 O O . ILE A 1 70 ? -10.584 -0.942 19.762 1.00 87.19 70 ILE A O 1
ATOM 567 N N . GLN A 1 71 ? -11.460 -2.492 18.402 1.00 82.94 71 GLN A N 1
ATOM 568 C CA . GLN A 1 71 ? -12.119 -3.259 19.466 1.00 82.94 71 GLN A CA 1
ATOM 569 C C . GLN A 1 71 ? -11.373 -4.544 19.841 1.00 82.94 71 GLN A C 1
ATOM 571 O O . GLN A 1 71 ? -11.575 -5.084 20.921 1.00 82.94 71 GLN A O 1
ATOM 576 N N . THR A 1 72 ? -10.533 -5.081 18.950 1.00 88.25 72 THR A N 1
ATOM 577 C CA . THR A 1 72 ? -9.904 -6.395 19.145 1.00 88.25 72 THR A CA 1
ATOM 578 C C . THR A 1 72 ? -8.405 -6.351 18.887 1.00 88.25 72 THR A C 1
ATOM 580 O O . THR A 1 72 ? -7.927 -5.602 18.033 1.00 88.25 72 THR A O 1
ATOM 583 N N . ARG A 1 73 ? -7.657 -7.236 19.562 1.00 87.88 73 ARG A N 1
ATOM 584 C CA . ARG A 1 73 ? -6.224 -7.452 19.291 1.00 87.88 73 ARG A CA 1
ATOM 585 C C . ARG A 1 73 ? -5.966 -7.856 17.838 1.00 87.88 73 ARG A C 1
ATOM 587 O O . ARG A 1 73 ? -4.975 -7.434 17.257 1.00 87.88 73 ARG A O 1
ATOM 594 N N . LYS A 1 74 ? -6.875 -8.632 17.231 1.00 91.06 74 LYS A N 1
ATOM 595 C CA . LYS A 1 74 ? -6.792 -9.003 15.810 1.00 91.06 74 LYS A CA 1
ATOM 596 C C . LYS A 1 74 ? -6.853 -7.764 14.916 1.00 91.06 74 LYS A C 1
ATOM 598 O O . LYS A 1 74 ? -5.967 -7.591 14.091 1.00 91.06 74 LYS A O 1
ATOM 603 N N . HIS A 1 75 ? -7.835 -6.883 15.132 1.00 90.94 75 HIS A N 1
ATOM 604 C CA . HIS A 1 75 ? -7.964 -5.640 14.366 1.00 90.94 75 HIS A CA 1
ATOM 605 C C . HIS A 1 75 ? -6.720 -4.750 14.521 1.00 90.94 75 HIS A C 1
ATOM 607 O O . HIS A 1 75 ? -6.176 -4.277 13.524 1.00 90.94 75 HIS A O 1
ATOM 613 N N . PHE A 1 76 ? -6.217 -4.597 15.750 1.00 93.50 76 PHE A N 1
ATOM 614 C CA . PHE A 1 76 ? -4.979 -3.863 16.016 1.00 93.50 76 PHE A CA 1
ATOM 615 C C . PHE A 1 76 ? -3.780 -4.446 15.253 1.00 93.50 76 PHE A C 1
ATOM 617 O O . PHE A 1 76 ? -3.076 -3.718 14.557 1.00 93.50 76 PHE A O 1
ATOM 624 N N . ASN A 1 77 ? -3.578 -5.764 15.323 1.00 92.88 77 ASN A N 1
ATOM 625 C CA . ASN A 1 77 ? -2.472 -6.438 14.643 1.00 92.88 77 ASN A CA 1
ATOM 626 C C . ASN A 1 77 ? -2.571 -6.326 13.116 1.00 92.88 77 ASN A C 1
ATOM 628 O O . ASN A 1 77 ? -1.548 -6.176 12.453 1.00 92.88 77 ASN A O 1
ATOM 632 N N . THR A 1 78 ? -3.782 -6.356 12.550 1.00 95.12 78 THR A N 1
ATOM 633 C CA . THR A 1 78 ? -3.997 -6.118 11.116 1.00 95.12 78 THR A CA 1
ATOM 634 C C . THR A 1 78 ? -3.558 -4.711 10.718 1.00 95.12 78 THR A C 1
ATOM 636 O O . THR A 1 78 ? -2.799 -4.555 9.764 1.00 95.12 78 THR A O 1
ATOM 639 N N . LEU A 1 79 ? -3.977 -3.686 11.465 1.00 95.81 79 LEU A N 1
ATOM 640 C CA . LEU A 1 79 ? -3.571 -2.303 11.203 1.00 95.81 79 LEU A CA 1
ATOM 641 C C . LEU A 1 79 ? -2.056 -2.108 11.377 1.00 95.81 79 LE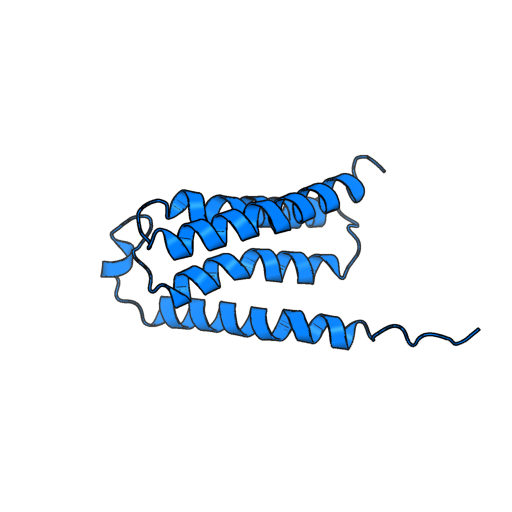U A C 1
ATOM 643 O O . LEU A 1 79 ? -1.420 -1.440 10.563 1.00 95.81 79 LEU A O 1
ATOM 647 N N . LEU A 1 80 ? -1.463 -2.729 12.398 1.00 95.62 80 LEU A N 1
ATOM 648 C CA . LEU A 1 80 ? -0.019 -2.706 12.624 1.00 95.62 80 LEU A CA 1
ATOM 649 C C . LEU A 1 80 ? 0.747 -3.375 11.474 1.00 95.62 80 LEU A C 1
ATOM 651 O O . LEU A 1 80 ? 1.727 -2.822 10.981 1.00 95.62 80 LEU A O 1
ATOM 655 N N . SER A 1 81 ? 0.273 -4.529 10.999 1.00 96.56 81 SER A N 1
ATOM 656 C CA . SER A 1 81 ? 0.843 -5.213 9.837 1.00 96.56 81 SER A CA 1
ATOM 657 C C . SER A 1 81 ? 0.771 -4.341 8.581 1.00 96.56 81 SER A C 1
ATOM 659 O O . SER A 1 81 ? 1.775 -4.197 7.888 1.00 96.56 81 SER A O 1
ATOM 661 N N . LEU A 1 82 ? -0.363 -3.676 8.333 1.00 97.06 82 LEU A N 1
ATOM 662 C CA . LEU A 1 82 ? -0.506 -2.734 7.218 1.00 97.06 82 LEU A CA 1
ATOM 663 C C . LEU A 1 82 ? 0.476 -1.560 7.312 1.00 97.06 82 LEU A C 1
ATOM 665 O O . LEU A 1 82 ? 1.052 -1.177 6.295 1.00 97.06 82 LEU A O 1
ATOM 669 N N . ALA A 1 83 ? 0.713 -1.018 8.510 1.00 96.06 83 ALA A N 1
ATOM 670 C CA . ALA A 1 83 ? 1.706 0.036 8.718 1.00 96.06 83 ALA A CA 1
ATOM 671 C C . ALA A 1 83 ? 3.128 -0.440 8.384 1.00 96.06 83 ALA A C 1
ATOM 673 O O . ALA A 1 83 ? 3.866 0.262 7.693 1.00 96.06 83 ALA A O 1
ATOM 674 N N . PHE A 1 84 ? 3.502 -1.652 8.802 1.00 95.94 84 PHE A N 1
ATOM 675 C CA . PHE A 1 84 ? 4.805 -2.221 8.457 1.00 95.94 84 PHE A CA 1
ATOM 676 C C . PHE A 1 84 ? 4.949 -2.522 6.964 1.00 95.94 84 PHE A C 1
ATOM 678 O O . PHE A 1 84 ? 5.995 -2.220 6.394 1.00 95.94 84 PHE A O 1
ATOM 685 N N . ILE A 1 85 ? 3.908 -3.056 6.317 1.00 95.88 85 ILE A N 1
ATOM 686 C CA . ILE A 1 85 ? 3.894 -3.288 4.864 1.00 95.88 85 ILE A CA 1
ATOM 687 C C . ILE A 1 85 ? 4.068 -1.964 4.115 1.00 95.88 85 ILE A C 1
ATOM 689 O O . ILE A 1 85 ? 4.875 -1.867 3.196 1.00 95.88 85 ILE A O 1
ATOM 693 N N . PHE A 1 86 ? 3.347 -0.920 4.524 1.00 95.50 86 PHE A N 1
ATOM 694 C CA . PHE A 1 86 ? 3.458 0.401 3.912 1.00 95.50 86 PHE A CA 1
ATOM 695 C C . PHE A 1 86 ? 4.894 0.949 3.965 1.00 95.50 86 PHE A C 1
ATOM 697 O O . PHE A 1 86 ? 5.404 1.458 2.967 1.00 95.50 86 PHE A O 1
ATOM 704 N N . ILE A 1 87 ? 5.564 0.792 5.110 1.00 94.12 87 ILE A N 1
ATOM 705 C CA . ILE A 1 87 ? 6.952 1.228 5.307 1.00 94.12 87 ILE A CA 1
ATOM 706 C C . ILE A 1 87 ? 7.935 0.362 4.503 1.00 94.12 87 ILE A C 1
ATOM 708 O O . ILE A 1 87 ? 8.913 0.881 3.962 1.00 94.12 87 ILE A O 1
ATOM 712 N N . SER A 1 88 ? 7.698 -0.949 4.410 1.00 93.81 88 SER A N 1
ATOM 713 C CA . SER A 1 88 ? 8.640 -1.879 3.781 1.00 93.81 88 SER A CA 1
ATOM 714 C C . SER A 1 88 ? 8.684 -1.766 2.257 1.00 93.81 88 SER A C 1
ATOM 716 O O . SER A 1 88 ? 9.749 -1.977 1.681 1.00 93.81 88 SER A O 1
ATOM 718 N N . ILE A 1 89 ? 7.590 -1.373 1.594 1.00 92.62 89 ILE A N 1
ATOM 719 C CA . ILE A 1 89 ? 7.502 -1.342 0.123 1.00 92.62 89 ILE A CA 1
ATOM 720 C C . ILE A 1 89 ? 8.664 -0.571 -0.535 1.00 92.62 89 ILE A C 1
ATOM 722 O O . ILE A 1 89 ? 9.407 -1.169 -1.313 1.00 92.62 89 ILE A O 1
ATOM 726 N N . PRO A 1 90 ? 8.913 0.723 -0.275 1.00 90.12 90 PRO A N 1
ATOM 727 C CA . PRO A 1 90 ? 10.027 1.411 -0.934 1.00 90.12 90 PRO A CA 1
ATOM 728 C C . PRO A 1 90 ? 11.405 0.960 -0.461 1.00 90.12 90 PRO A C 1
ATOM 730 O O . PRO A 1 90 ? 12.360 1.091 -1.223 1.00 90.12 90 PRO A O 1
ATOM 733 N N . ILE A 1 91 ? 11.515 0.368 0.732 1.00 90.44 91 ILE A N 1
ATOM 734 C CA . ILE A 1 91 ? 12.760 -0.269 1.177 1.00 90.44 91 ILE A CA 1
ATOM 735 C C . ILE A 1 91 ? 13.065 -1.476 0.284 1.00 90.44 91 ILE A C 1
ATOM 737 O O . ILE A 1 91 ? 14.179 -1.591 -0.223 1.00 90.44 91 ILE A O 1
ATOM 741 N N . SER A 1 92 ? 12.073 -2.333 0.025 1.00 89.00 92 SER A N 1
ATOM 742 C CA . SER A 1 92 ? 12.226 -3.510 -0.835 1.00 89.00 92 SER A CA 1
ATOM 743 C C . SER A 1 92 ? 12.600 -3.135 -2.267 1.00 89.00 92 SER A C 1
ATOM 745 O O . SER A 1 92 ? 13.463 -3.772 -2.856 1.00 89.00 92 SER A O 1
ATOM 747 N N . PHE A 1 93 ? 12.004 -2.075 -2.821 1.00 88.75 93 PHE A N 1
ATOM 748 C CA . PHE A 1 93 ? 12.249 -1.625 -4.198 1.00 88.75 93 PHE A CA 1
ATOM 749 C C . PHE A 1 93 ? 13.359 -0.561 -4.328 1.00 88.75 93 PHE A C 1
ATOM 751 O O . PHE A 1 93 ? 13.456 0.133 -5.351 1.00 88.75 93 PHE A O 1
ATOM 758 N N . ARG A 1 94 ? 14.209 -0.407 -3.305 1.00 85.88 94 ARG A N 1
ATOM 759 C CA . ARG A 1 94 ? 15.299 0.575 -3.302 1.00 85.88 94 ARG A CA 1
ATOM 760 C C . ARG A 1 94 ? 16.225 0.360 -4.504 1.00 85.88 94 ARG A C 1
ATOM 762 O O . ARG A 1 94 ? 16.633 -0.754 -4.805 1.00 85.88 94 ARG A O 1
ATOM 769 N N . GLY A 1 95 ? 16.553 1.446 -5.204 1.00 84.69 95 GLY A N 1
ATOM 770 C CA . GLY A 1 95 ? 17.449 1.414 -6.369 1.00 84.69 95 GLY A CA 1
ATOM 771 C C . GLY A 1 95 ? 16.825 0.891 -7.671 1.00 84.69 95 GLY A C 1
ATOM 772 O O . GLY A 1 95 ? 17.479 0.954 -8.705 1.00 84.69 95 GLY A O 1
ATOM 773 N N . ARG A 1 96 ? 15.565 0.426 -7.664 1.00 87.38 96 ARG A N 1
ATOM 774 C CA . ARG A 1 96 ? 14.868 -0.050 -8.878 1.00 87.38 96 ARG A CA 1
ATOM 775 C C . ARG A 1 96 ? 14.108 1.049 -9.635 1.00 87.38 96 ARG A C 1
ATOM 777 O O . ARG A 1 96 ? 13.828 0.880 -10.819 1.00 87.38 96 ARG A O 1
ATOM 784 N N . TYR A 1 97 ? 13.782 2.160 -8.971 1.00 89.12 97 TYR A N 1
ATOM 785 C CA . TYR A 1 97 ? 12.996 3.271 -9.529 1.00 89.12 97 TYR A CA 1
ATOM 786 C C . TYR A 1 97 ? 13.756 4.595 -9.497 1.00 89.12 97 TYR A C 1
ATOM 788 O O . TYR A 1 97 ? 14.761 4.732 -8.799 1.00 89.12 97 TYR A O 1
ATOM 796 N N . SER A 1 98 ? 13.248 5.582 -10.242 1.00 90.62 98 SER A N 1
ATOM 797 C CA . SER A 1 98 ? 13.838 6.918 -10.296 1.00 90.62 98 SER A CA 1
ATOM 798 C C . SER A 1 98 ? 13.947 7.541 -8.903 1.00 90.62 98 SER A C 1
ATOM 800 O O . SER A 1 98 ? 13.074 7.382 -8.043 1.00 90.62 98 SER A O 1
ATOM 802 N N . LEU A 1 99 ? 15.030 8.292 -8.691 1.00 89.38 99 LEU A N 1
ATOM 803 C CA . LEU A 1 99 ? 15.302 8.948 -7.413 1.00 89.38 99 LEU A CA 1
ATOM 804 C C . LEU A 1 99 ? 14.161 9.889 -6.999 1.00 89.38 99 LEU A C 1
ATOM 806 O O . LEU A 1 99 ? 13.848 9.984 -5.817 1.00 89.38 99 LEU A O 1
ATOM 810 N N . SER A 1 100 ? 13.533 10.564 -7.968 1.00 90.75 100 SER A N 1
ATOM 811 C CA . SER A 1 100 ? 12.387 11.446 -7.728 1.00 90.75 100 SER A CA 1
ATOM 812 C C . SER A 1 100 ? 11.206 10.682 -7.121 1.00 90.75 100 SER A C 1
ATOM 814 O O . SER A 1 100 ? 10.742 11.053 -6.046 1.00 90.75 100 SER A O 1
ATOM 816 N N . LEU A 1 101 ? 10.795 9.565 -7.734 1.00 90.69 101 LEU A N 1
ATOM 817 C CA . LEU A 1 101 ? 9.668 8.760 -7.259 1.00 90.69 101 LEU A CA 1
ATOM 818 C C . LEU A 1 101 ? 9.947 8.176 -5.866 1.00 90.69 101 LEU A C 1
ATOM 820 O O . LEU A 1 101 ? 9.107 8.268 -4.971 1.00 90.69 101 LEU A O 1
ATOM 824 N N . GLN A 1 102 ? 11.156 7.651 -5.651 1.00 91.56 102 GLN A N 1
ATOM 825 C CA . GLN A 1 102 ? 11.569 7.116 -4.351 1.00 91.56 102 GLN A CA 1
ATOM 826 C C . GLN A 1 102 ? 11.566 8.184 -3.251 1.00 91.56 102 GLN A C 1
ATOM 828 O O . GLN A 1 102 ? 11.047 7.945 -2.163 1.00 91.56 102 GLN A O 1
ATOM 833 N N . LYS A 1 103 ? 12.088 9.386 -3.530 1.00 91.94 103 LYS A N 1
ATOM 834 C CA . LYS A 1 103 ? 12.060 10.505 -2.574 1.00 91.94 103 LYS A CA 1
ATOM 835 C C . LYS A 1 103 ? 10.631 10.890 -2.199 1.00 91.94 103 LYS A C 1
ATOM 837 O O . LYS A 1 103 ? 10.355 11.080 -1.016 1.00 91.94 103 LYS A O 1
ATOM 842 N N . THR A 1 104 ? 9.725 10.953 -3.175 1.00 94.06 104 THR A N 1
ATOM 843 C CA . THR A 1 104 ? 8.305 11.218 -2.919 1.00 94.06 104 THR A CA 1
ATOM 844 C C . THR A 1 104 ? 7.704 10.160 -1.996 1.00 94.06 104 THR A C 1
ATOM 846 O O . THR A 1 104 ? 7.052 10.510 -1.017 1.00 94.06 104 THR A O 1
ATOM 849 N N . PHE A 1 105 ? 7.963 8.874 -2.236 1.00 94.25 105 PHE A N 1
ATOM 850 C CA . PHE A 1 105 ? 7.412 7.798 -1.402 1.00 94.25 105 PHE A CA 1
ATOM 851 C C . PHE A 1 105 ? 7.991 7.789 0.009 1.00 94.25 105 PHE A C 1
ATOM 853 O O . PHE A 1 105 ? 7.244 7.622 0.969 1.00 94.25 105 PHE A O 1
ATOM 860 N N . VAL A 1 106 ? 9.291 8.045 0.159 1.00 92.81 106 VAL A N 1
ATOM 861 C CA . VAL A 1 106 ? 9.921 8.184 1.478 1.00 92.81 106 VAL A CA 1
ATOM 862 C C . VAL A 1 106 ? 9.309 9.351 2.252 1.00 92.81 106 VAL A C 1
ATOM 864 O O . VAL A 1 106 ? 8.983 9.190 3.426 1.00 92.81 106 VAL A O 1
ATOM 867 N N . PHE A 1 107 ? 9.080 10.501 1.610 1.00 94.06 107 PHE A N 1
ATOM 868 C CA . PHE A 1 107 ? 8.419 11.637 2.258 1.00 94.06 107 PHE A CA 1
ATOM 869 C C . PHE A 1 107 ? 6.999 11.282 2.726 1.00 94.06 107 PHE A C 1
ATOM 871 O O . PHE A 1 107 ? 6.639 11.540 3.877 1.00 94.06 107 PHE A O 1
ATOM 878 N N . ILE A 1 108 ? 6.214 10.625 1.865 1.00 94.31 108 ILE A N 1
ATOM 879 C CA . ILE A 1 108 ? 4.868 10.148 2.205 1.00 94.31 108 ILE A CA 1
ATOM 880 C C . ILE A 1 108 ? 4.934 9.153 3.375 1.00 94.31 108 ILE A C 1
ATOM 882 O O . ILE A 1 108 ? 4.117 9.253 4.286 1.00 94.31 108 ILE A O 1
ATOM 886 N N . ILE A 1 109 ? 5.910 8.240 3.417 1.00 94.88 109 ILE A N 1
ATOM 887 C CA . ILE A 1 109 ? 6.090 7.317 4.550 1.00 94.88 109 ILE A CA 1
ATOM 888 C C . ILE A 1 109 ? 6.380 8.054 5.842 1.00 94.88 109 ILE A C 1
ATOM 890 O O . ILE A 1 109 ? 5.764 7.754 6.860 1.00 94.88 109 ILE A O 1
ATOM 894 N N . VAL A 1 110 ? 7.316 9.000 5.829 1.00 93.94 110 VAL A N 1
ATO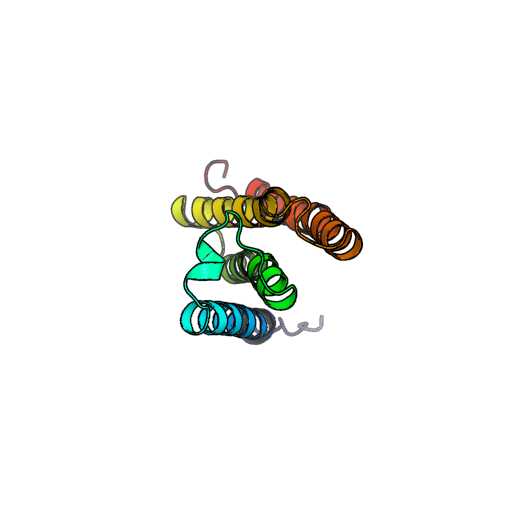M 895 C CA . VAL A 1 110 ? 7.670 9.735 7.045 1.00 93.94 110 VAL A CA 1
ATOM 896 C C . VAL A 1 110 ? 6.437 10.458 7.582 1.00 93.94 110 VAL A C 1
ATOM 898 O O . VAL A 1 110 ? 6.157 10.396 8.779 1.00 93.94 110 VAL A O 1
ATOM 901 N N . PHE A 1 111 ? 5.646 11.074 6.702 1.00 94.75 111 PHE A N 1
ATOM 902 C CA . PHE A 1 111 ? 4.446 11.795 7.103 1.00 94.75 111 PHE A CA 1
ATOM 903 C C . PHE A 1 111 ? 3.294 10.870 7.532 1.00 94.75 111 PHE A C 1
ATOM 905 O O . PHE A 1 111 ? 2.806 10.964 8.657 1.00 94.75 111 PHE A O 1
ATOM 912 N N . PHE A 1 112 ? 2.848 9.958 6.668 1.00 94.31 112 PHE A N 1
ATOM 913 C CA . PHE A 1 112 ? 1.686 9.108 6.939 1.00 94.31 112 PHE A CA 1
ATOM 914 C C . PHE A 1 112 ? 2.018 7.902 7.815 1.00 94.31 112 PHE A C 1
ATOM 916 O O . PHE 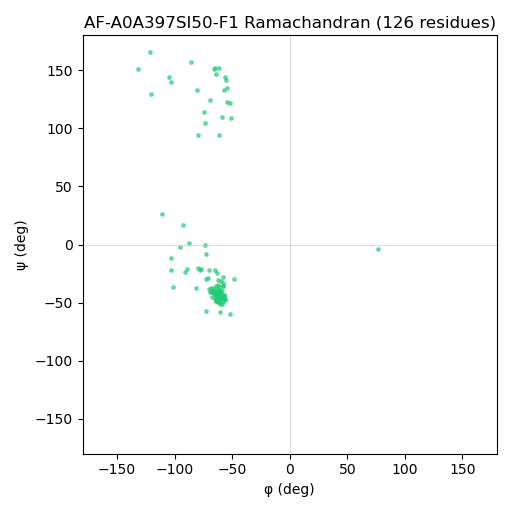A 1 112 ? 1.233 7.564 8.695 1.00 94.31 112 PHE A O 1
ATOM 923 N N . GLY A 1 113 ? 3.184 7.284 7.644 1.00 92.44 113 GLY A N 1
ATOM 924 C CA . GLY A 1 113 ? 3.628 6.165 8.476 1.00 92.44 113 GLY A CA 1
ATOM 925 C C . GLY A 1 113 ? 3.782 6.569 9.942 1.00 92.44 113 GLY A C 1
ATOM 926 O O . GLY A 1 113 ? 3.305 5.857 10.824 1.00 92.44 113 GLY A O 1
ATOM 927 N N . SER A 1 114 ? 4.338 7.755 10.223 1.00 93.56 114 SER A N 1
ATOM 928 C CA . SER A 1 114 ? 4.383 8.274 11.600 1.00 93.56 114 SER A CA 1
ATOM 929 C C . SER A 1 114 ? 2.980 8.506 12.171 1.00 93.56 114 SER A C 1
ATOM 931 O O . SER A 1 114 ? 2.711 8.120 13.308 1.00 93.56 114 SER A O 1
ATOM 933 N N . LYS A 1 115 ? 2.045 9.048 11.376 1.00 93.94 115 LYS A N 1
ATOM 934 C CA . LYS A 1 115 ? 0.634 9.206 11.770 1.00 93.94 115 LYS A CA 1
ATOM 935 C C . LYS A 1 115 ? -0.050 7.867 12.051 1.00 93.94 115 LYS A C 1
ATOM 937 O O . LYS A 1 115 ? -0.766 7.774 13.044 1.00 93.94 115 LYS A O 1
ATOM 942 N N . MET A 1 116 ? 0.184 6.837 11.236 1.00 95.00 116 MET A N 1
ATOM 943 C CA . MET A 1 116 ? -0.356 5.487 11.448 1.00 95.00 116 MET A CA 1
ATOM 944 C C . MET A 1 116 ? 0.155 4.885 12.762 1.00 95.00 116 MET A C 1
ATOM 946 O O . MET A 1 116 ? -0.635 4.386 13.561 1.00 95.00 116 MET A O 1
ATOM 950 N N . LEU A 1 117 ? 1.462 4.983 13.027 1.00 95.06 117 LEU A N 1
ATOM 951 C CA . LEU A 1 117 ? 2.065 4.479 14.266 1.00 95.06 117 LEU A CA 1
ATOM 952 C C . LEU A 1 117 ? 1.572 5.242 15.502 1.00 95.06 117 LEU A C 1
ATOM 954 O O . LEU A 1 117 ? 1.263 4.625 16.519 1.00 95.06 117 LEU A O 1
ATOM 958 N N . LEU A 1 118 ? 1.443 6.570 15.415 1.00 94.56 118 LEU A N 1
ATOM 959 C CA . LEU A 1 118 ? 0.856 7.380 16.486 1.00 94.56 118 LEU A CA 1
ATOM 960 C C . LEU A 1 118 ? -0.606 7.001 16.733 1.00 94.56 118 LEU A C 1
ATOM 962 O O . LEU A 1 118 ? -0.992 6.806 17.882 1.00 94.56 118 LEU A O 1
ATOM 966 N N . PHE A 1 119 ? -1.406 6.844 15.675 1.00 93.56 119 PHE A N 1
ATOM 967 C CA . PHE A 1 119 ? -2.795 6.404 15.784 1.00 93.56 119 PHE A CA 1
ATOM 968 C C . PHE A 1 119 ? -2.901 5.066 16.523 1.00 93.56 119 PHE A C 1
ATOM 970 O O . PHE A 1 119 ? -3.690 4.949 17.459 1.00 93.56 119 PHE A O 1
ATOM 977 N N . LEU A 1 120 ? -2.068 4.086 16.160 1.00 93.50 120 LEU A N 1
ATOM 978 C CA . LEU A 1 120 ? -2.013 2.794 16.843 1.00 93.50 120 LEU A CA 1
ATOM 979 C C . LEU A 1 120 ? -1.601 2.940 18.307 1.00 93.50 120 LEU A C 1
ATOM 981 O O . LEU A 1 120 ? -2.243 2.360 19.176 1.00 93.50 120 LEU A O 1
ATOM 985 N N . LYS A 1 121 ? -0.581 3.752 18.605 1.00 92.31 121 LYS A N 1
ATOM 986 C CA . LYS A 1 121 ? -0.134 3.992 19.983 1.00 92.31 121 LYS A CA 1
ATOM 987 C C . LYS A 1 121 ? -1.265 4.526 20.870 1.00 92.31 121 LYS A C 1
ATOM 989 O O . LYS A 1 121 ? -1.416 4.048 21.988 1.00 92.31 121 LYS A O 1
ATOM 994 N N . PHE A 1 122 ? -2.052 5.483 20.378 1.00 89.31 122 PHE A N 1
ATOM 995 C CA . PHE A 1 122 ? -3.148 6.090 21.145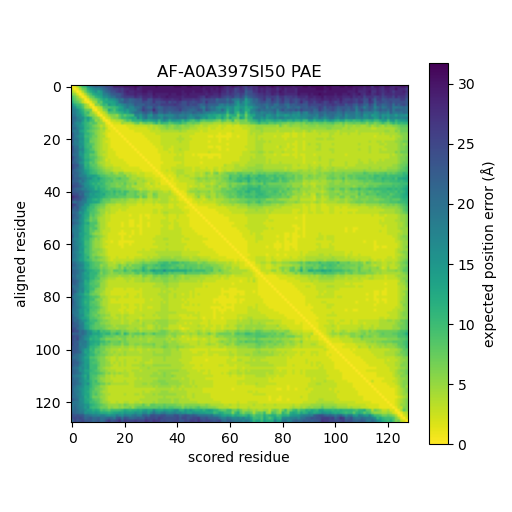 1.00 89.31 122 PHE A CA 1
ATOM 996 C C . PHE A 1 122 ? -4.409 5.221 21.232 1.00 89.31 122 PHE A C 1
ATOM 998 O O . PHE A 1 122 ? -5.201 5.400 22.149 1.00 89.31 122 PHE A O 1
ATOM 1005 N N . ASN A 1 123 ? -4.600 4.282 20.303 1.00 85.69 123 ASN A N 1
ATOM 1006 C CA . ASN A 1 123 ? -5.780 3.412 20.243 1.00 85.69 123 ASN A CA 1
ATOM 1007 C C . ASN A 1 123 ? -5.438 1.949 20.567 1.00 85.69 123 ASN A C 1
ATOM 1009 O O . ASN A 1 123 ? -6.104 1.034 20.084 1.00 85.69 123 ASN A O 1
ATOM 1013 N N . ASN A 1 124 ? -4.374 1.711 21.340 1.00 81.19 124 ASN A N 1
ATOM 1014 C CA . ASN A 1 124 ? -3.942 0.365 21.690 1.00 81.19 124 ASN A CA 1
ATOM 1015 C C . ASN A 1 124 ? -4.882 -0.245 22.750 1.00 81.19 124 ASN A C 1
ATOM 1017 O O . ASN A 1 124 ? -4.858 0.204 23.895 1.00 81.19 124 ASN A O 1
ATOM 1021 N N . PRO A 1 125 ? -5.645 -1.307 22.427 1.00 73.06 125 PRO A N 1
ATOM 1022 C CA . PRO A 1 125 ? -6.578 -1.934 23.365 1.00 73.06 125 PRO A CA 1
ATOM 1023 C C . PRO A 1 125 ? -5.885 -2.765 24.460 1.00 73.06 125 PRO A C 1
ATOM 1025 O O . PRO A 1 125 ? -6.556 -3.419 25.243 1.00 73.06 125 PRO A O 1
ATOM 1028 N N . ILE A 1 126 ? -4.550 -2.857 24.456 1.00 62.53 126 ILE A N 1
ATOM 1029 C CA . ILE A 1 126 ? -3.771 -3.559 25.490 1.00 62.53 126 ILE A CA 1
ATOM 1030 C C . ILE A 1 126 ? -3.376 -2.601 26.628 1.00 62.53 126 ILE A C 1
ATOM 1032 O O . ILE A 1 126 ? -3.091 -3.058 27.729 1.00 62.53 126 ILE A O 1
ATOM 1036 N N . LEU A 1 127 ? -3.326 -1.291 26.355 1.00 55.97 127 LEU A N 1
ATOM 1037 C CA . LEU A 1 127 ? -2.923 -0.255 27.317 1.00 55.97 127 LEU A CA 1
ATOM 1038 C C . LEU A 1 127 ? -4.108 0.539 27.894 1.00 55.97 127 LEU A C 1
ATOM 1040 O O . LEU A 1 127 ? -3.904 1.276 28.855 1.00 55.97 127 LEU A O 1
ATOM 1044 N N . ASN A 1 128 ? -5.303 0.381 27.317 1.00 50.66 128 ASN A N 1
ATOM 1045 C CA . ASN A 1 128 ? -6.587 0.880 27.821 1.00 50.66 128 ASN A CA 1
ATOM 1046 C C . ASN A 1 128 ? -7.421 -0.292 28.335 1.00 50.66 128 ASN A C 1
ATOM 1048 O O . ASN A 1 128 ? -8.167 -0.086 29.314 1.00 50.66 128 ASN A O 1
#

Secondary structure (DSSP, 8-state):
-----PPPHHHHHHHHHHHHHHHHHHHHHHHHHS-GGGGGSSS----HHHHHHHHHHHHHHHHHHHTS---SHHHHHHHHHHHHHHHHHHHHTTTTS-HHHHHHHHHHIIIIIHHHHHHHHHT-TTT-

Radius of gyration: 17.13 Å; Cα contacts (8 Å, |Δi|>4): 80; chains: 1; bounding box: 43×42×46 Å

Mean predicted aligned error: 6.7 Å

Organism: NCBI:txid658196

Sequence (128 aa):
MSFASQPSIFTKSNLVYIPLSITITHILNFIVNSPLSIWQEFPPKLPSTVYSSIFFTPILLFILLTFKPIQTRKHFNTLLSLAFIFISIPISFRGRYSLSLQKTFVFIIVFFGSKMLLFLKFNNPILN

Foldseek 3Di:
DDPPPDPPLVVVLCVLVVLLVVLVVLLVVCVVPPDPVQVPDFVGLDDPSNLVSQLCNLLSVLSNLVSDAPDDPVSLVSLVVSLVSNVCSLVRCPPSDDPVSSVVSVVVNVVSSVVSVVVSVVRPPVVD